Protein AF-A0A7S0E1P5-F1 (afdb_monomer_lite)

Structure (mmCIF, N/CA/C/O backbone):
data_AF-A0A7S0E1P5-F1
#
_entry.id   AF-A0A7S0E1P5-F1
#
loop_
_atom_site.group_PDB
_atom_site.id
_atom_site.type_symbol
_atom_site.label_atom_id
_atom_site.label_alt_id
_atom_site.label_comp_id
_atom_site.label_asym_id
_atom_site.label_entity_id
_atom_site.label_seq_id
_atom_site.pdbx_PDB_ins_code
_atom_site.Cartn_x
_atom_site.Cartn_y
_atom_site.Cartn_z
_atom_site.occupancy
_atom_site.B_iso_or_equiv
_atom_site.auth_seq_id
_atom_site.auth_comp_id
_atom_site.auth_asym_id
_atom_site.auth_atom_id
_atom_site.pdbx_PDB_model_num
ATOM 1 N N . MET A 1 1 ? 5.840 -16.623 -15.817 1.00 33.97 1 MET A N 1
ATOM 2 C CA . MET A 1 1 ? 6.964 -15.799 -15.327 1.00 33.97 1 MET A CA 1
ATOM 3 C C . MET A 1 1 ? 7.919 -15.618 -16.487 1.00 33.97 1 MET A C 1
ATOM 5 O O . MET A 1 1 ? 8.230 -16.636 -17.098 1.00 33.97 1 MET A O 1
ATOM 9 N N . PRO A 1 2 ? 8.331 -14.385 -16.824 1.00 37.88 2 PRO A N 1
ATOM 10 C CA . PRO A 1 2 ? 9.442 -14.196 -17.741 1.00 37.88 2 PRO A CA 1
ATOM 11 C C . PRO A 1 2 ? 10.682 -14.900 -17.168 1.00 37.88 2 PRO A C 1
ATOM 13 O O . PRO A 1 2 ? 10.834 -14.956 -15.938 1.00 37.88 2 PRO A O 1
ATOM 16 N N . PRO A 1 3 ? 11.523 -15.500 -18.019 1.00 49.44 3 PRO A N 1
ATOM 17 C CA . PRO A 1 3 ? 12.753 -16.149 -17.594 1.00 49.44 3 PRO A CA 1
ATOM 18 C C . PRO A 1 3 ? 13.630 -15.193 -16.765 1.00 49.44 3 PRO A C 1
ATOM 20 O O . PRO A 1 3 ? 13.663 -13.984 -17.010 1.00 49.44 3 PRO A O 1
ATOM 23 N N . LYS A 1 4 ? 14.319 -15.710 -15.736 1.00 41.25 4 LYS A N 1
ATOM 24 C CA . LYS A 1 4 ? 15.150 -14.893 -14.820 1.00 41.25 4 LYS A CA 1
ATOM 25 C C . LYS A 1 4 ? 16.198 -14.066 -15.572 1.00 41.25 4 LYS A C 1
ATOM 27 O O . LYS A 1 4 ? 16.516 -12.954 -15.163 1.00 41.25 4 LYS A O 1
ATOM 32 N N . ASP A 1 5 ? 16.703 -14.621 -16.660 1.00 44.75 5 ASP A N 1
ATOM 33 C CA . ASP A 1 5 ? 17.622 -14.036 -17.628 1.00 44.75 5 ASP A CA 1
ATOM 34 C C . ASP A 1 5 ? 17.011 -12.857 -18.395 1.00 44.75 5 ASP A C 1
ATOM 36 O O . ASP A 1 5 ? 17.703 -11.873 -18.621 1.00 44.75 5 ASP A O 1
ATOM 40 N N . GLU A 1 6 ? 15.718 -12.884 -18.716 1.00 46.38 6 GLU A N 1
ATOM 41 C CA . GLU A 1 6 ? 15.027 -11.784 -19.401 1.00 46.38 6 GLU A CA 1
ATOM 42 C C . GLU A 1 6 ? 14.803 -10.591 -18.458 1.00 46.38 6 GLU A C 1
ATOM 44 O O . GLU A 1 6 ? 15.036 -9.438 -18.825 1.00 46.38 6 GLU A O 1
ATOM 49 N N . VAL A 1 7 ? 14.455 -10.873 -17.196 1.00 42.09 7 VAL A N 1
ATOM 50 C CA . VAL A 1 7 ? 14.361 -9.860 -16.132 1.00 42.09 7 VAL A CA 1
ATOM 51 C C . VAL A 1 7 ? 15.738 -9.271 -15.827 1.00 42.09 7 VAL A C 1
ATOM 53 O O . VAL A 1 7 ? 15.874 -8.054 -15.732 1.00 42.09 7 VAL A O 1
ATOM 56 N N . GLN A 1 8 ? 16.779 -10.104 -15.724 1.00 42.25 8 GLN A N 1
ATOM 57 C CA . GLN A 1 8 ? 18.154 -9.636 -15.530 1.00 42.25 8 GLN A CA 1
ATOM 58 C C . GLN A 1 8 ? 18.671 -8.834 -16.721 1.00 42.25 8 GLN A C 1
ATOM 60 O O . GLN A 1 8 ? 19.360 -7.842 -16.507 1.00 42.25 8 GLN A O 1
ATOM 65 N N . LYS A 1 9 ? 18.335 -9.222 -17.954 1.00 45.28 9 LYS A N 1
ATOM 66 C CA . LYS A 1 9 ? 18.729 -8.513 -19.173 1.00 45.28 9 LYS A CA 1
ATOM 67 C C . LYS A 1 9 ? 18.060 -7.145 -19.260 1.00 45.28 9 LYS A C 1
ATOM 69 O O . LYS A 1 9 ? 18.761 -6.160 -19.453 1.00 45.28 9 LYS A O 1
ATOM 74 N N . PHE A 1 10 ? 16.757 -7.058 -18.989 1.00 42.09 10 PHE A N 1
ATOM 75 C CA . PHE A 1 10 ? 16.045 -5.782 -18.885 1.00 42.09 10 PHE A CA 1
ATOM 76 C C . PHE A 1 10 ? 16.660 -4.888 -17.797 1.00 42.09 10 PHE A C 1
ATOM 78 O O . PHE A 1 10 ? 17.002 -3.740 -18.059 1.00 42.09 10 PHE A O 1
ATOM 85 N N . VAL A 1 11 ? 16.912 -5.441 -16.604 1.00 43.22 11 VAL A N 1
ATOM 86 C CA . VAL A 1 11 ? 17.556 -4.725 -15.488 1.00 43.22 11 VAL A CA 1
ATOM 87 C C . VAL A 1 11 ? 19.002 -4.320 -15.812 1.00 43.22 11 VAL A C 1
ATOM 89 O O . VAL A 1 11 ? 19.431 -3.253 -15.386 1.00 43.22 11 VAL A O 1
ATOM 92 N N . GLN A 1 12 ? 19.763 -5.104 -16.580 1.00 42.28 12 GLN A N 1
ATOM 93 C CA . GLN A 1 12 ? 21.132 -4.772 -17.001 1.00 42.28 12 GLN A CA 1
ATOM 94 C C . GLN A 1 12 ? 21.182 -3.717 -18.109 1.00 42.28 12 GLN A C 1
ATOM 96 O O . GLN A 1 12 ? 22.067 -2.858 -18.067 1.00 42.28 12 GLN A O 1
ATOM 101 N N . GLU A 1 13 ? 20.248 -3.768 -19.061 1.00 41.50 13 GLU A N 1
ATOM 102 C CA . GLU A 1 13 ? 20.069 -2.780 -20.132 1.00 41.50 13 GLU A CA 1
ATOM 103 C C . GLU A 1 13 ? 19.616 -1.418 -19.573 1.00 41.50 13 GLU A C 1
ATOM 105 O O . GLU A 1 13 ? 19.874 -0.382 -20.188 1.00 41.50 13 GLU A O 1
ATOM 110 N N . THR A 1 14 ? 19.012 -1.398 -18.375 1.00 36.25 14 THR A N 1
ATOM 111 C CA . THR A 1 14 ? 18.501 -0.175 -17.731 1.00 36.25 14 THR A CA 1
ATOM 112 C C . THR A 1 14 ? 19.163 0.226 -16.399 1.00 36.25 14 THR A C 1
ATOM 114 O O . THR A 1 14 ? 18.872 1.312 -15.909 1.00 36.25 14 THR A O 1
ATOM 117 N N . GLY A 1 15 ? 20.009 -0.601 -15.772 1.00 30.78 15 GLY A N 1
ATOM 118 C CA . GLY A 1 15 ? 20.325 -0.503 -14.328 1.00 30.78 15 GLY A CA 1
ATOM 119 C C . GLY A 1 15 ? 21.669 -1.130 -13.912 1.00 30.78 15 GLY A C 1
ATOM 120 O O . GLY A 1 15 ? 22.434 -1.537 -14.779 1.00 30.78 15 GLY A O 1
ATOM 121 N N . GLY A 1 16 ? 21.984 -1.236 -12.601 1.00 37.88 16 GLY A N 1
ATOM 122 C CA . GLY A 1 16 ? 22.807 -0.313 -11.775 1.00 37.88 16 GLY A CA 1
ATOM 123 C C . GLY A 1 16 ? 23.642 -0.784 -10.611 1.0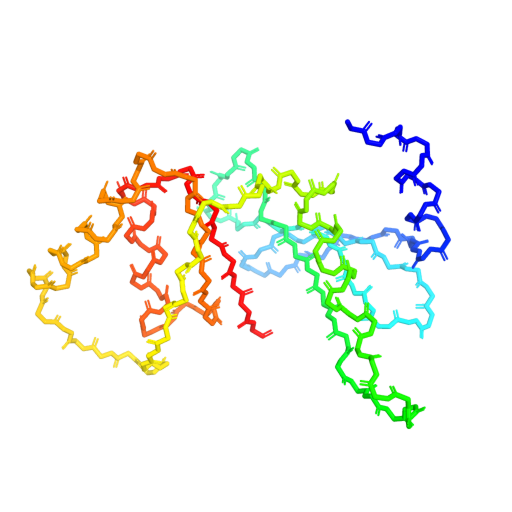0 37.88 16 GLY A C 1
ATOM 124 O O . GLY A 1 16 ? 23.093 -1.491 -9.806 1.00 37.88 16 GLY A O 1
ATOM 125 N N . LYS A 1 17 ? 24.911 -0.358 -10.431 1.00 34.62 17 LYS A N 1
ATOM 126 C CA . LYS A 1 17 ? 25.723 -0.761 -9.258 1.00 34.62 17 LYS A CA 1
ATOM 127 C C . LYS A 1 17 ? 25.033 -0.423 -7.913 1.00 34.62 17 LYS A C 1
ATOM 129 O O . LYS A 1 17 ? 24.451 0.638 -7.735 1.00 34.62 17 LYS A O 1
ATOM 134 N N . ALA A 1 18 ? 25.123 -1.348 -6.961 1.00 34.44 18 ALA A N 1
ATOM 135 C CA . ALA A 1 18 ? 24.378 -1.350 -5.699 1.00 34.44 18 ALA A CA 1
ATOM 136 C C . ALA A 1 18 ? 24.986 -0.479 -4.576 1.00 34.44 18 ALA A C 1
ATOM 138 O O . ALA A 1 18 ? 26.206 -0.317 -4.509 1.00 34.44 18 ALA A O 1
ATOM 139 N N . GLY A 1 19 ? 24.136 0.003 -3.655 1.00 35.88 19 GLY A N 1
ATOM 140 C CA . GLY A 1 19 ? 24.514 0.657 -2.395 1.00 35.88 19 GLY A CA 1
ATOM 141 C C . GLY A 1 19 ? 23.427 0.543 -1.309 1.00 35.88 19 GLY A C 1
ATOM 142 O O . GLY A 1 19 ? 22.234 0.477 -1.604 1.00 35.88 19 GLY A O 1
ATOM 143 N N . THR A 1 20 ? 23.832 0.513 -0.035 1.00 33.94 20 THR A N 1
ATOM 144 C CA . THR A 1 20 ? 22.926 0.452 1.129 1.00 33.94 20 THR A CA 1
ATOM 145 C C . THR A 1 20 ? 22.959 1.794 1.862 1.00 33.94 20 THR A C 1
ATOM 147 O O . THR A 1 20 ? 24.024 2.218 2.304 1.00 33.94 20 THR A O 1
ATOM 150 N N . TYR A 1 21 ? 21.813 2.461 2.017 1.00 32.97 21 TYR A N 1
ATOM 151 C CA . TYR A 1 21 ? 21.693 3.730 2.745 1.00 32.97 21 TYR A CA 1
ATOM 152 C C . TYR A 1 21 ? 20.971 3.506 4.078 1.00 32.97 21 TYR A C 1
ATOM 154 O O . TYR A 1 21 ? 19.853 2.992 4.117 1.00 32.97 21 TYR A O 1
ATOM 162 N N . LEU A 1 22 ? 21.601 3.907 5.183 1.00 32.75 22 LEU A N 1
ATOM 163 C CA . LEU A 1 22 ? 20.981 3.949 6.508 1.00 32.75 22 LEU A CA 1
ATOM 164 C C . LEU A 1 22 ? 20.519 5.383 6.785 1.00 32.75 22 LEU A C 1
ATOM 166 O O . LEU A 1 22 ? 21.336 6.298 6.808 1.00 32.75 22 LEU A O 1
ATOM 170 N N . LYS A 1 23 ? 19.217 5.576 7.002 1.00 40.50 23 LYS A N 1
ATOM 171 C CA . LYS A 1 23 ? 18.662 6.789 7.623 1.00 40.50 23 LYS A CA 1
ATOM 172 C C . LYS A 1 23 ? 18.044 6.358 8.953 1.00 40.50 23 LYS A C 1
ATOM 174 O O . LYS A 1 23 ? 17.555 5.235 9.034 1.00 40.50 23 LYS A O 1
ATOM 179 N N . ASP A 1 24 ? 18.021 7.211 9.977 1.00 38.81 24 ASP A N 1
ATOM 180 C CA . ASP A 1 24 ? 17.630 6.851 11.362 1.00 38.81 24 ASP A CA 1
ATOM 181 C C . ASP A 1 24 ? 16.274 6.116 11.499 1.00 38.81 24 ASP A C 1
ATOM 183 O O . ASP A 1 24 ? 15.978 5.480 12.511 1.00 38.81 24 ASP A O 1
ATOM 187 N N . THR A 1 25 ? 15.438 6.175 10.461 1.00 38.38 25 THR A N 1
ATOM 188 C CA . THR A 1 25 ? 14.102 5.577 10.390 1.00 38.38 25 THR A CA 1
ATOM 189 C C . THR A 1 25 ? 14.015 4.312 9.519 1.00 38.38 25 THR A C 1
ATOM 191 O O . THR A 1 25 ? 13.120 3.496 9.736 1.00 38.38 25 THR A O 1
ATOM 194 N N . PHE A 1 26 ? 14.912 4.108 8.549 1.00 42.59 26 PHE A N 1
ATOM 195 C CA . PHE A 1 26 ? 14.826 2.999 7.590 1.00 42.59 26 PHE A CA 1
ATOM 196 C C . PHE A 1 26 ? 16.193 2.532 7.071 1.00 42.59 26 PHE A C 1
ATOM 198 O O . PHE A 1 26 ? 17.134 3.309 6.906 1.00 42.59 26 PHE A O 1
ATOM 205 N N . ARG A 1 27 ? 16.279 1.238 6.752 1.00 48.88 27 ARG A N 1
ATOM 206 C CA . ARG A 1 27 ? 17.370 0.635 5.982 1.00 48.88 27 ARG A CA 1
ATOM 207 C C . ARG A 1 27 ? 16.944 0.583 4.523 1.00 48.88 27 ARG A C 1
ATOM 209 O O . ARG A 1 27 ? 15.948 -0.065 4.233 1.00 48.88 27 ARG A O 1
ATOM 216 N N . VAL A 1 28 ? 17.663 1.245 3.625 1.00 50.94 28 VAL A N 1
ATOM 217 C CA . VAL A 1 28 ? 17.426 1.199 2.174 1.00 50.94 28 VAL A CA 1
ATOM 218 C C . VAL A 1 28 ? 18.500 0.343 1.522 1.00 50.94 28 VAL A C 1
ATOM 220 O O . VAL A 1 28 ? 19.688 0.573 1.722 1.00 50.94 28 VAL A O 1
ATOM 223 N N . SER A 1 29 ? 18.077 -0.610 0.705 1.00 53.31 29 SER A N 1
ATOM 224 C CA . SER A 1 29 ? 18.902 -1.242 -0.322 1.00 53.31 29 SER A CA 1
ATOM 225 C C . SER A 1 29 ? 18.478 -0.658 -1.663 1.00 53.31 29 SER A C 1
ATOM 227 O O . SER A 1 29 ? 17.299 -0.711 -2.010 1.00 53.31 29 SER A O 1
ATOM 229 N N . SER A 1 30 ? 19.399 -0.045 -2.397 1.00 49.69 30 SER A N 1
ATOM 230 C CA . SER A 1 30 ? 19.124 0.494 -3.728 1.00 49.69 30 SER A CA 1
ATOM 231 C C . SER A 1 30 ? 20.153 0.008 -4.742 1.00 49.69 30 SER A C 1
ATOM 233 O O . SER A 1 30 ? 21.311 -0.261 -4.419 1.00 49.69 30 SER A O 1
ATOM 235 N N . GLU A 1 31 ? 19.722 -0.092 -5.995 1.00 45.41 31 GLU A N 1
ATOM 236 C CA . GLU A 1 31 ? 20.599 -0.271 -7.152 1.00 45.41 31 GLU A CA 1
ATOM 237 C C . GLU A 1 31 ? 20.632 1.045 -7.954 1.00 45.41 31 GLU A C 1
ATOM 239 O O . GLU A 1 31 ? 19.586 1.557 -8.352 1.00 45.41 31 GLU A O 1
ATOM 244 N N . GLN A 1 32 ? 21.821 1.625 -8.179 1.00 45.00 32 GLN A N 1
ATOM 245 C CA . GLN A 1 32 ? 22.055 2.833 -8.998 1.00 45.00 32 GLN A CA 1
ATOM 246 C C . GLN A 1 32 ? 23.054 2.559 -10.157 1.00 45.00 32 GLN A C 1
ATOM 248 O O . GLN A 1 32 ? 24.235 2.319 -9.922 1.00 45.00 32 GLN A O 1
ATOM 253 N N . LYS A 1 33 ? 22.650 2.627 -11.448 1.00 37.19 33 LYS A N 1
ATOM 254 C CA . LYS A 1 33 ? 23.584 2.656 -12.628 1.00 37.19 33 LYS A CA 1
ATOM 255 C C . LYS A 1 33 ? 23.445 4.038 -13.209 1.00 37.19 33 LYS A C 1
ATOM 257 O O . LYS A 1 33 ? 22.364 4.370 -13.686 1.00 37.19 33 LYS A O 1
ATOM 262 N N . GLY A 1 34 ? 24.578 4.714 -13.334 1.00 40.66 34 GLY A N 1
ATOM 263 C CA . GLY A 1 34 ? 24.786 5.764 -14.326 1.00 40.66 34 GLY A CA 1
ATOM 264 C C . GLY A 1 34 ? 23.924 7.018 -14.170 1.00 40.66 34 GLY A C 1
ATOM 265 O O . GLY A 1 34 ? 23.123 7.154 -13.251 1.00 40.66 34 GLY A O 1
ATOM 266 N N . ASP A 1 35 ? 24.111 7.936 -15.119 1.00 39.66 35 ASP A N 1
ATOM 267 C CA . ASP A 1 35 ? 23.591 9.313 -15.126 1.00 39.66 35 ASP A CA 1
ATOM 268 C C . ASP A 1 35 ? 22.072 9.441 -15.386 1.00 39.66 35 ASP A C 1
ATOM 270 O O . ASP A 1 35 ? 21.603 10.464 -15.888 1.00 39.66 35 ASP A O 1
ATOM 274 N N . ARG A 1 36 ? 21.261 8.417 -15.077 1.00 49.06 36 ARG A N 1
ATOM 275 C CA . ARG A 1 36 ? 19.793 8.482 -15.210 1.00 49.06 36 ARG A CA 1
ATOM 276 C C . ARG A 1 36 ? 19.113 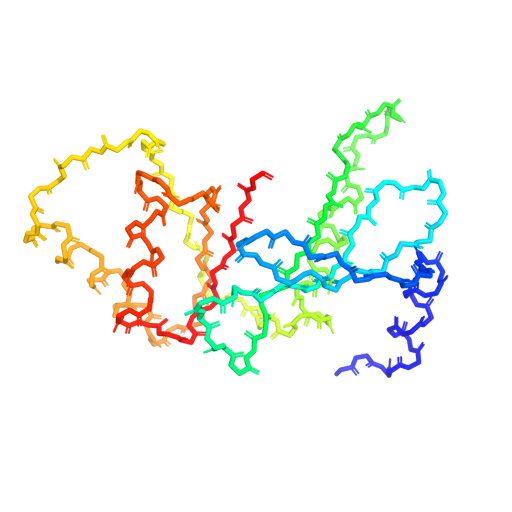8.331 -13.839 1.00 49.06 36 ARG A C 1
ATOM 278 O O . ARG A 1 36 ? 19.419 7.396 -13.111 1.00 49.06 36 ARG A O 1
ATOM 285 N N . PRO A 1 37 ? 18.158 9.208 -13.477 1.00 52.53 37 PRO A N 1
ATOM 286 C CA . PRO A 1 37 ? 17.761 9.450 -12.082 1.00 52.53 37 PRO A CA 1
ATOM 287 C C . PRO A 1 37 ? 16.785 8.428 -11.470 1.00 52.53 37 PRO A C 1
ATOM 289 O O . PRO A 1 37 ? 16.221 8.688 -10.408 1.00 52.53 37 PRO A O 1
ATOM 292 N N . SER A 1 38 ? 16.535 7.288 -12.115 1.00 60.34 38 SER A N 1
ATOM 293 C CA . SER A 1 38 ? 15.577 6.308 -11.597 1.00 60.34 38 SER A CA 1
ATOM 294 C C . SER A 1 38 ? 16.234 5.397 -10.564 1.00 60.34 38 SER A C 1
ATOM 296 O O . SER A 1 38 ? 17.003 4.507 -10.911 1.00 60.34 38 SER A O 1
ATOM 298 N N . ILE A 1 39 ? 15.929 5.628 -9.286 1.00 72.62 39 ILE A N 1
ATOM 299 C CA . ILE A 1 39 ? 16.418 4.817 -8.164 1.00 72.62 39 ILE A CA 1
ATOM 300 C C . ILE A 1 39 ? 15.381 3.742 -7.858 1.00 72.62 39 ILE A C 1
ATOM 302 O O . ILE A 1 39 ? 14.224 4.068 -7.608 1.00 72.62 39 ILE A O 1
ATOM 306 N N . ILE A 1 40 ? 15.785 2.475 -7.847 1.00 81.06 40 ILE A N 1
ATOM 307 C CA . ILE A 1 40 ? 14.912 1.342 -7.519 1.00 81.06 40 ILE A CA 1
ATOM 308 C C . ILE A 1 40 ? 15.537 0.580 -6.358 1.00 81.06 40 ILE A C 1
ATOM 310 O O . ILE A 1 40 ? 16.761 0.462 -6.267 1.00 81.06 40 ILE A O 1
ATOM 314 N N . GLY A 1 41 ? 14.707 0.075 -5.453 1.00 85.12 41 GLY A N 1
ATOM 315 C CA . GLY A 1 41 ? 15.219 -0.658 -4.312 1.00 85.12 41 GLY A CA 1
ATOM 316 C C . GLY A 1 41 ? 14.150 -1.203 -3.387 1.00 85.12 41 GLY A C 1
ATOM 317 O O . GLY A 1 41 ? 12.963 -1.272 -3.715 1.00 85.12 41 GLY A O 1
ATOM 318 N N . SER A 1 42 ? 14.592 -1.578 -2.195 1.00 85.88 42 SER A N 1
ATOM 319 C CA . SER A 1 42 ? 13.716 -1.924 -1.089 1.00 85.88 42 SER A CA 1
ATOM 320 C C . SER A 1 42 ? 14.148 -1.227 0.190 1.00 85.88 42 SER A C 1
ATOM 322 O O . SER A 1 42 ? 15.328 -0.924 0.373 1.00 85.88 42 SER A O 1
ATOM 324 N N . PHE A 1 43 ? 13.201 -0.952 1.075 1.00 82.56 43 PHE A N 1
ATOM 325 C CA . PHE A 1 43 ? 13.487 -0.418 2.389 1.00 82.56 43 PHE A CA 1
ATOM 326 C C . PHE A 1 43 ? 12.746 -1.178 3.483 1.00 82.56 43 PHE A C 1
ATOM 328 O O . PHE A 1 43 ? 11.653 -1.705 3.284 1.00 82.56 43 PHE A O 1
ATOM 335 N N . GLN A 1 44 ? 13.353 -1.207 4.661 1.00 79.94 44 GLN A N 1
ATOM 336 C CA . GLN A 1 44 ? 12.769 -1.775 5.864 1.00 79.94 44 GLN A CA 1
ATOM 337 C C . GLN A 1 44 ? 12.832 -0.746 6.987 1.00 79.94 44 GLN A C 1
ATOM 339 O O . GLN A 1 44 ? 13.861 -0.102 7.201 1.00 79.94 44 GLN A O 1
ATOM 344 N N . TRP A 1 45 ? 11.734 -0.590 7.718 1.00 77.88 45 TRP A N 1
ATOM 345 C CA . TRP A 1 45 ? 11.702 0.263 8.900 1.00 77.88 45 TRP A CA 1
ATOM 346 C C . TRP A 1 45 ? 12.573 -0.339 10.003 1.00 77.88 45 TRP A C 1
ATOM 348 O O . TRP A 1 45 ? 12.495 -1.528 10.288 1.00 77.88 45 TRP A O 1
ATOM 358 N N . THR A 1 46 ? 13.382 0.477 10.674 1.00 74.00 46 THR A N 1
ATOM 359 C CA . THR A 1 46 ? 14.308 -0.021 11.712 1.00 74.00 46 THR A CA 1
ATOM 360 C C . THR A 1 46 ? 13.595 -0.568 12.948 1.00 74.00 46 THR A C 1
ATOM 362 O O . THR A 1 46 ? 14.150 -1.402 13.657 1.00 74.00 46 THR A O 1
ATOM 365 N N . LYS A 1 47 ? 12.369 -0.100 13.205 1.00 70.88 47 LYS A N 1
ATOM 366 C CA . LYS A 1 47 ? 11.546 -0.467 14.368 1.00 70.88 47 LYS A CA 1
ATOM 367 C C . LYS A 1 47 ? 10.409 -1.440 14.045 1.00 70.88 47 LYS A C 1
ATOM 369 O O . LYS A 1 47 ? 9.644 -1.777 14.942 1.00 70.88 47 LYS A O 1
ATOM 374 N N . ILE A 1 48 ? 10.263 -1.850 12.785 1.00 67.81 48 ILE A N 1
ATOM 375 C CA . ILE A 1 48 ? 9.230 -2.800 12.361 1.00 67.81 48 ILE A CA 1
ATOM 376 C C . ILE A 1 48 ? 9.942 -3.901 11.593 1.00 67.81 48 ILE A C 1
ATOM 378 O O . ILE A 1 48 ? 10.386 -3.691 10.463 1.00 67.81 48 ILE A O 1
ATOM 382 N N . ASP A 1 49 ? 10.071 -5.066 12.221 1.00 64.44 49 ASP A N 1
ATOM 383 C CA . ASP A 1 49 ? 10.575 -6.232 11.515 1.00 64.44 49 ASP A CA 1
ATOM 384 C C . ASP A 1 49 ? 9.477 -6.749 10.580 1.00 64.44 49 ASP A C 1
ATOM 386 O O . ASP A 1 49 ? 8.406 -7.166 11.026 1.00 64.44 49 ASP A O 1
ATOM 390 N N . THR A 1 50 ? 9.707 -6.641 9.274 1.00 65.25 50 THR A N 1
ATOM 391 C CA . THR A 1 50 ? 8.812 -7.170 8.253 1.00 65.25 50 THR A CA 1
ATOM 392 C C . THR A 1 50 ? 9.579 -8.254 7.520 1.00 65.25 50 THR A C 1
ATOM 394 O O . THR A 1 50 ? 10.671 -8.017 7.009 1.00 65.25 50 THR A O 1
ATOM 397 N N . SER A 1 51 ? 9.001 -9.453 7.443 1.00 67.75 51 SER A N 1
ATOM 398 C CA . SER A 1 51 ? 9.584 -10.561 6.679 1.00 67.75 51 SER A CA 1
ATOM 399 C C . SER A 1 51 ? 9.682 -10.259 5.176 1.00 67.75 51 SER A C 1
ATOM 401 O O . SER A 1 51 ? 10.462 -10.896 4.474 1.00 67.75 51 SER A O 1
ATOM 403 N N . ASP A 1 52 ? 8.927 -9.265 4.693 1.00 75.88 52 ASP A N 1
ATOM 404 C CA . ASP A 1 52 ? 9.016 -8.709 3.345 1.00 75.88 52 ASP A CA 1
ATOM 405 C C . ASP A 1 52 ? 9.285 -7.190 3.407 1.00 75.88 52 ASP A C 1
ATOM 407 O O . ASP A 1 52 ? 8.434 -6.430 3.887 1.00 75.88 52 ASP A O 1
ATOM 411 N N . PRO A 1 53 ? 10.468 -6.716 2.977 1.00 83.06 53 PRO A N 1
ATOM 412 C CA . PRO A 1 53 ? 10.781 -5.290 2.896 1.00 83.06 53 PRO A CA 1
ATOM 413 C C . PRO A 1 53 ? 9.904 -4.555 1.874 1.00 83.06 53 PRO A C 1
ATOM 415 O O . PRO A 1 53 ? 9.613 -5.084 0.799 1.00 83.06 53 PRO A O 1
ATOM 418 N N . ALA A 1 54 ? 9.552 -3.297 2.135 1.00 87.62 54 ALA A N 1
ATOM 419 C CA . ALA A 1 54 ? 8.806 -2.482 1.178 1.00 87.62 54 ALA A CA 1
ATOM 420 C C . ALA A 1 54 ? 9.651 -2.208 -0.077 1.00 87.62 54 ALA A C 1
ATOM 422 O O . ALA A 1 54 ? 10.839 -1.918 0.025 1.00 87.62 54 ALA A O 1
ATOM 423 N N . LYS A 1 55 ? 9.060 -2.295 -1.272 1.00 90.88 55 LYS A N 1
ATOM 424 C CA . LYS A 1 55 ? 9.744 -2.006 -2.545 1.00 90.88 55 LYS A CA 1
ATOM 425 C C . LYS A 1 55 ? 9.458 -0.566 -2.977 1.00 90.88 55 LYS A C 1
ATOM 427 O O . LYS A 1 55 ? 8.363 -0.067 -2.732 1.00 90.88 55 LYS A O 1
ATOM 432 N N . PHE A 1 56 ? 10.423 0.102 -3.608 1.00 89.56 56 PHE A N 1
ATOM 433 C CA . PHE A 1 56 ? 10.252 1.475 -4.091 1.00 89.56 56 PHE A CA 1
ATOM 434 C C . PHE A 1 56 ? 10.925 1.710 -5.447 1.00 89.56 56 PHE A C 1
ATOM 436 O O . PHE A 1 56 ? 11.885 1.032 -5.817 1.00 89.56 56 PHE A O 1
ATOM 443 N N . MET A 1 57 ? 10.416 2.705 -6.174 1.00 86.69 57 MET A N 1
ATOM 444 C CA . MET A 1 57 ? 10.997 3.243 -7.402 1.00 86.69 57 MET A CA 1
ATOM 445 C C . MET A 1 57 ? 10.810 4.759 -7.416 1.00 86.69 57 MET A C 1
ATOM 447 O O . MET A 1 57 ? 9.710 5.250 -7.184 1.00 86.69 57 MET A O 1
ATOM 451 N N . VAL A 1 58 ? 11.870 5.488 -7.746 1.00 83.19 58 VAL A N 1
ATOM 452 C CA . VAL A 1 58 ? 11.840 6.918 -8.045 1.00 83.19 58 VAL A CA 1
ATOM 453 C C . VAL A 1 58 ? 11.753 7.077 -9.556 1.00 83.19 58 VAL A C 1
ATOM 455 O O . VAL A 1 58 ? 12.586 6.557 -10.301 1.00 83.19 58 VAL A O 1
ATOM 458 N N . VAL A 1 59 ? 10.734 7.793 -10.016 1.00 78.38 59 VAL A N 1
ATOM 459 C CA . VAL A 1 59 ? 10.487 8.025 -11.439 1.00 78.38 59 VAL A CA 1
ATOM 460 C C . VAL A 1 59 ? 10.648 9.509 -11.722 1.00 78.38 59 VAL A C 1
ATOM 462 O O . VAL A 1 59 ? 10.030 10.339 -11.064 1.00 78.38 59 VAL A O 1
ATOM 465 N N . ASN A 1 60 ? 11.469 9.853 -12.712 1.00 74.75 60 ASN A N 1
ATOM 466 C CA . ASN A 1 60 ? 11.545 11.225 -13.195 1.00 74.75 60 ASN A CA 1
ATOM 467 C C . ASN A 1 60 ? 10.395 11.479 -14.176 1.00 74.75 60 ASN A C 1
ATOM 469 O O . ASN A 1 60 ? 10.259 10.746 -15.150 1.00 74.75 60 ASN A O 1
ATOM 473 N N . ILE A 1 61 ? 9.585 12.501 -13.902 1.00 70.69 61 ILE A N 1
ATOM 474 C CA . ILE A 1 61 ? 8.392 12.860 -14.684 1.00 70.69 61 ILE A CA 1
ATOM 475 C C . ILE A 1 61 ? 8.695 14.010 -15.670 1.00 70.69 61 ILE A C 1
ATOM 477 O O . ILE A 1 61 ? 7.843 14.377 -16.477 1.00 70.69 61 ILE A O 1
ATOM 481 N N . ASN A 1 62 ? 9.912 14.573 -15.661 1.00 62.72 62 ASN A N 1
ATOM 482 C CA . ASN A 1 62 ? 10.293 15.671 -16.551 1.00 62.72 62 ASN A CA 1
ATOM 483 C C . ASN A 1 62 ? 10.307 15.208 -18.009 1.00 62.72 62 ASN A C 1
ATOM 485 O O . ASN A 1 62 ? 11.246 14.572 -18.487 1.00 62.72 62 ASN A O 1
ATOM 489 N N . ASN A 1 63 ? 9.246 15.570 -18.720 1.00 56.31 63 ASN A N 1
ATOM 490 C CA . ASN A 1 63 ? 8.982 15.158 -20.085 1.00 56.31 63 ASN A CA 1
ATOM 491 C C . ASN A 1 63 ? 9.318 16.310 -21.049 1.00 56.31 63 ASN A C 1
ATOM 493 O O . ASN A 1 63 ? 8.441 16.864 -21.703 1.00 56.31 63 ASN A O 1
ATOM 497 N N . ASN A 1 64 ? 10.595 16.695 -21.138 1.00 51.66 64 ASN A N 1
ATOM 498 C CA . ASN A 1 64 ? 11.044 17.756 -22.058 1.00 51.66 64 ASN A CA 1
ATOM 499 C C . ASN A 1 64 ? 11.205 17.285 -23.518 1.00 51.66 64 ASN A C 1
ATOM 501 O O . ASN A 1 64 ? 11.705 18.031 -24.354 1.00 51.66 64 ASN A O 1
ATOM 505 N N . ASN A 1 65 ? 10.774 16.066 -23.858 1.00 51.03 65 ASN A N 1
ATOM 506 C CA . ASN A 1 65 ? 11.115 15.447 -25.142 1.00 51.03 65 ASN A CA 1
ATOM 507 C C . ASN A 1 65 ? 10.045 15.605 -26.240 1.00 51.03 65 ASN A C 1
ATOM 509 O O . ASN A 1 65 ? 10.164 14.963 -27.276 1.00 51.03 65 ASN A O 1
ATOM 513 N N . GLY A 1 66 ? 8.995 16.417 -26.049 1.00 50.62 66 GLY A N 1
ATOM 514 C CA . GLY A 1 66 ? 8.036 16.798 -27.110 1.00 50.62 66 GLY A CA 1
ATOM 515 C C . GLY A 1 66 ? 7.174 15.673 -27.717 1.00 50.62 66 GLY A C 1
ATOM 516 O O . GLY A 1 66 ? 6.265 15.948 -28.494 1.00 50.62 66 GLY A O 1
ATOM 517 N N . ILE A 1 67 ? 7.409 14.410 -27.354 1.00 52.91 67 ILE A N 1
ATOM 518 C CA . ILE A 1 67 ? 6.672 13.238 -27.835 1.00 52.91 67 ILE A CA 1
ATOM 519 C C . ILE A 1 67 ? 5.728 12.805 -26.710 1.00 52.91 67 ILE A C 1
ATOM 521 O O . ILE A 1 67 ? 6.155 12.238 -25.709 1.00 52.91 67 ILE A O 1
ATOM 525 N N . GLY A 1 68 ? 4.436 13.107 -26.855 1.00 49.19 68 GLY A N 1
ATOM 526 C CA . GLY A 1 68 ? 3.389 13.003 -25.824 1.00 49.19 68 GLY A CA 1
ATOM 527 C C . GLY A 1 68 ? 3.025 11.602 -25.301 1.00 49.19 68 GLY A C 1
ATOM 528 O O . GLY A 1 68 ? 1.879 11.386 -24.917 1.00 49.19 68 GLY A O 1
ATOM 529 N N . ARG A 1 69 ? 3.952 10.633 -25.269 1.00 51.56 69 ARG A N 1
ATOM 530 C CA . ARG A 1 69 ? 3.759 9.325 -24.620 1.00 51.56 69 ARG A CA 1
ATOM 531 C C . ARG A 1 69 ? 4.734 9.169 -23.456 1.00 51.56 69 ARG A C 1
ATOM 533 O O . ARG A 1 69 ? 5.941 9.093 -23.646 1.00 51.56 69 ARG A O 1
ATOM 540 N N . SER A 1 70 ? 4.193 9.108 -22.241 1.00 57.41 70 SER A N 1
ATOM 541 C CA . SER A 1 70 ? 4.967 8.855 -21.024 1.00 57.41 70 SER A CA 1
ATOM 542 C C . SER A 1 70 ? 5.401 7.385 -20.986 1.00 57.41 70 SER A C 1
ATOM 544 O O . SER A 1 70 ? 4.603 6.507 -20.662 1.00 57.41 70 SER A O 1
ATOM 546 N N . TYR A 1 71 ? 6.666 7.103 -21.312 1.00 61.31 71 TYR A N 1
ATOM 547 C CA . TYR A 1 71 ? 7.270 5.760 -21.219 1.00 61.31 71 TYR A CA 1
ATOM 548 C C . TYR A 1 71 ? 7.239 5.179 -19.790 1.00 61.31 71 TYR A C 1
ATOM 550 O O . TYR A 1 71 ? 7.448 3.985 -19.580 1.00 61.31 71 TYR A O 1
ATOM 558 N N . HIS A 1 72 ? 6.936 6.017 -18.800 1.00 71.06 72 HIS A N 1
ATOM 559 C CA . HIS A 1 72 ? 6.956 5.676 -17.387 1.00 71.06 72 HIS A CA 1
ATOM 560 C C . HIS A 1 72 ? 5.803 4.761 -16.957 1.00 71.06 72 HIS A C 1
ATOM 562 O O . HIS A 1 72 ? 6.003 3.918 -16.090 1.00 71.06 72 HIS A O 1
ATOM 568 N N . THR A 1 73 ? 4.614 4.852 -17.560 1.00 77.12 73 THR A N 1
ATOM 569 C CA . THR A 1 73 ? 3.466 4.023 -17.134 1.00 77.12 73 THR A CA 1
ATOM 570 C C . THR A 1 73 ? 3.652 2.550 -17.493 1.00 77.12 73 THR A C 1
ATOM 572 O O . THR A 1 73 ? 3.366 1.676 -16.675 1.00 77.12 73 THR A O 1
ATOM 575 N N . GLY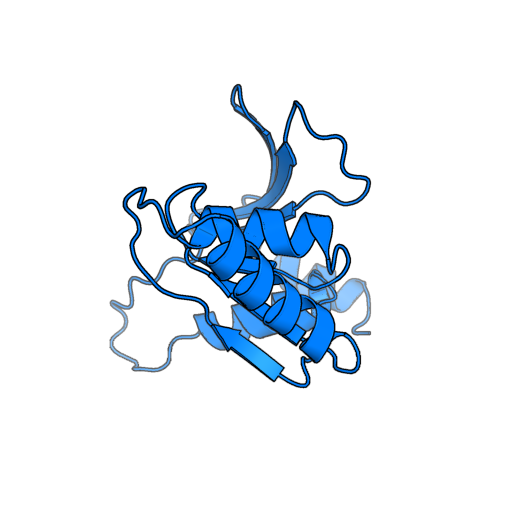 A 1 74 ? 4.189 2.269 -18.685 1.00 80.00 74 GLY A N 1
ATOM 576 C CA . GLY A 1 74 ? 4.544 0.914 -19.110 1.00 80.00 74 GLY A CA 1
ATOM 577 C C . GLY A 1 74 ? 5.627 0.301 -18.222 1.00 80.00 74 GLY A C 1
ATOM 578 O O . GLY A 1 74 ? 5.496 -0.848 -17.805 1.00 80.00 74 GLY A O 1
ATOM 579 N N . LEU A 1 75 ? 6.641 1.095 -17.863 1.00 80.50 75 LEU A N 1
ATOM 580 C CA . LEU A 1 75 ? 7.703 0.692 -16.942 1.00 80.50 75 LEU A CA 1
ATOM 581 C C . LEU A 1 75 ? 7.156 0.361 -15.547 1.00 80.50 75 LEU A C 1
ATOM 583 O O . LEU A 1 75 ? 7.421 -0.720 -15.028 1.00 80.50 75 LEU A O 1
ATOM 587 N N . ILE A 1 76 ? 6.357 1.256 -14.956 1.00 85.44 76 ILE A N 1
ATOM 588 C CA . ILE A 1 76 ? 5.766 1.050 -13.625 1.00 85.44 76 ILE A CA 1
ATOM 589 C C . ILE A 1 76 ? 4.904 -0.216 -13.624 1.00 85.44 76 ILE A C 1
ATOM 591 O O . ILE A 1 76 ? 5.066 -1.071 -12.755 1.00 85.44 76 ILE A O 1
ATOM 595 N N . ARG A 1 77 ? 4.042 -0.388 -14.636 1.00 86.75 77 ARG A N 1
ATOM 596 C CA . ARG A 1 77 ? 3.211 -1.590 -14.780 1.00 86.75 77 ARG A CA 1
ATOM 597 C C . ARG A 1 77 ? 4.060 -2.859 -14.886 1.00 86.75 77 ARG A C 1
ATOM 599 O O . ARG A 1 77 ? 3.747 -3.848 -14.229 1.00 86.75 77 ARG A O 1
ATOM 606 N N . PHE A 1 78 ? 5.126 -2.835 -15.689 1.00 86.00 78 PHE A N 1
ATOM 607 C CA . PHE A 1 78 ? 6.036 -3.971 -15.831 1.00 86.00 78 PHE A CA 1
ATOM 608 C C . PHE A 1 78 ? 6.661 -4.357 -14.488 1.00 86.00 78 PHE A C 1
ATOM 610 O O . PHE A 1 78 ? 6.611 -5.528 -14.116 1.00 86.00 78 PHE A O 1
ATOM 617 N N . PHE A 1 79 ? 7.176 -3.380 -13.737 1.00 87.94 79 PHE A N 1
ATOM 618 C CA . PHE A 1 79 ? 7.766 -3.620 -12.421 1.00 87.94 79 PHE A CA 1
ATOM 619 C C . PHE A 1 79 ? 6.760 -4.183 -11.426 1.00 87.94 79 PHE A C 1
ATOM 621 O O . PHE A 1 79 ? 7.056 -5.177 -10.766 1.00 87.94 79 PHE A O 1
ATOM 628 N N . MET A 1 80 ? 5.564 -3.599 -11.352 1.00 89.25 80 MET A N 1
ATOM 629 C CA . MET A 1 80 ? 4.511 -4.088 -10.465 1.00 89.25 80 MET A CA 1
ATOM 630 C C . MET A 1 80 ? 4.183 -5.558 -10.749 1.00 89.25 80 MET A C 1
ATOM 632 O O . MET A 1 80 ? 4.205 -6.367 -9.828 1.00 89.25 80 MET A O 1
ATOM 636 N N . GLU A 1 81 ? 3.943 -5.918 -12.011 1.00 89.75 81 GLU A N 1
ATOM 637 C CA . GLU A 1 81 ? 3.487 -7.264 -12.379 1.00 89.75 81 GLU A CA 1
ATOM 638 C C . GLU A 1 81 ? 4.604 -8.318 -12.363 1.00 89.75 81 GLU A C 1
ATOM 640 O O . GLU A 1 81 ? 4.383 -9.444 -11.919 1.00 89.75 81 GLU A O 1
ATOM 645 N N . HIS A 1 82 ? 5.801 -7.976 -12.849 1.00 86.81 82 HIS A N 1
ATOM 646 C CA . HIS A 1 82 ? 6.841 -8.963 -13.163 1.00 86.81 82 HIS A CA 1
ATOM 647 C C . HIS A 1 82 ? 8.022 -8.949 -12.192 1.00 86.81 82 HIS A C 1
ATOM 649 O O . HIS A 1 82 ? 8.698 -9.967 -12.063 1.00 86.81 82 HIS A O 1
ATOM 655 N N . VAL A 1 83 ? 8.270 -7.829 -11.505 1.00 87.31 83 VAL A N 1
ATOM 656 C CA . VAL A 1 83 ? 9.418 -7.677 -10.594 1.00 87.31 83 VAL A CA 1
ATOM 657 C C . VAL A 1 83 ? 8.972 -7.734 -9.136 1.00 87.31 83 VAL A C 1
ATOM 659 O O . VAL A 1 83 ? 9.562 -8.453 -8.336 1.00 87.31 83 VAL A O 1
ATOM 662 N N . TRP A 1 84 ? 7.910 -7.009 -8.782 1.00 89.69 84 TRP A N 1
ATOM 663 C CA . TRP A 1 84 ? 7.366 -6.971 -7.421 1.00 89.69 84 TRP A CA 1
ATOM 664 C C . TRP A 1 84 ? 6.273 -8.012 -7.174 1.00 89.69 84 TRP A C 1
ATOM 666 O O . TRP A 1 84 ? 5.819 -8.155 -6.043 1.00 89.69 84 TRP A O 1
ATOM 676 N N . GLY A 1 85 ? 5.854 -8.746 -8.209 1.00 90.44 85 GLY A N 1
ATOM 677 C CA . GLY A 1 85 ? 4.884 -9.834 -8.082 1.00 90.44 85 GLY A CA 1
ATOM 678 C C . GLY A 1 85 ? 3.485 -9.378 -7.661 1.00 90.44 85 GLY A C 1
ATOM 679 O O . GLY A 1 85 ? 2.714 -10.174 -7.126 1.00 90.44 85 GLY A O 1
ATOM 680 N N . ILE A 1 86 ? 3.135 -8.109 -7.893 1.00 90.75 86 ILE A N 1
ATOM 681 C CA . ILE A 1 86 ? 1.787 -7.598 -7.655 1.00 90.75 86 ILE A CA 1
ATOM 682 C C . ILE A 1 86 ? 0.874 -8.213 -8.712 1.00 90.75 86 ILE A C 1
ATOM 684 O O . ILE A 1 86 ? 0.939 -7.877 -9.897 1.00 90.75 86 ILE A O 1
ATOM 688 N N . ARG A 1 87 ? 0.009 -9.134 -8.276 1.00 90.94 87 ARG A N 1
ATOM 689 C CA . ARG A 1 87 ? -1.017 -9.731 -9.132 1.00 90.94 87 ARG A CA 1
ATOM 690 C C . ARG A 1 87 ? -1.886 -8.626 -9.732 1.00 90.94 87 ARG A C 1
ATOM 692 O O . ARG A 1 87 ? -2.231 -7.665 -9.046 1.00 90.94 87 ARG A O 1
ATOM 699 N N . ARG A 1 88 ? -2.286 -8.799 -10.995 1.00 92.62 88 ARG A N 1
ATOM 700 C CA . ARG A 1 88 ? -3.266 -7.922 -11.644 1.00 92.62 88 ARG A CA 1
ATOM 701 C C . ARG A 1 88 ? -4.514 -7.800 -10.751 1.00 92.62 88 ARG A C 1
ATOM 703 O O . ARG A 1 88 ? -5.131 -8.832 -10.481 1.00 92.62 88 ARG A O 1
ATOM 710 N N . PRO A 1 89 ? -4.861 -6.589 -10.286 1.00 94.62 89 PRO A N 1
ATOM 711 C CA . PRO A 1 89 ? -5.964 -6.416 -9.356 1.00 94.62 89 PRO A CA 1
ATOM 712 C C . PRO A 1 89 ? -7.316 -6.541 -10.063 1.00 94.62 89 PRO A C 1
ATOM 714 O O . PRO A 1 89 ? -7.456 -6.123 -11.215 1.00 94.62 89 PRO A O 1
ATOM 717 N N . ASP A 1 90 ? -8.314 -7.063 -9.349 1.00 96.06 90 ASP A N 1
ATOM 718 C CA . ASP A 1 90 ? -9.720 -7.043 -9.782 1.00 96.06 90 ASP A CA 1
ATOM 719 C C . ASP A 1 90 ? -10.329 -5.650 -9.575 1.00 96.06 90 ASP A C 1
ATOM 721 O O . ASP A 1 90 ? -11.234 -5.235 -10.296 1.00 96.06 90 ASP A O 1
ATOM 725 N N . VAL A 1 91 ? -9.809 -4.915 -8.585 1.00 96.50 91 VAL A N 1
ATOM 726 C CA . VAL A 1 91 ? -10.234 -3.559 -8.246 1.00 96.50 91 VAL A CA 1
ATOM 727 C C . VAL A 1 91 ? -9.041 -2.711 -7.812 1.00 96.50 91 VAL A C 1
ATOM 729 O O . VAL A 1 91 ? -8.197 -3.146 -7.027 1.00 96.50 91 VAL A O 1
ATOM 732 N N . VAL A 1 92 ? -8.981 -1.478 -8.311 1.00 96.12 92 VAL A N 1
ATOM 733 C CA . VAL A 1 92 ? -8.026 -0.461 -7.857 1.00 96.12 92 VAL A CA 1
ATOM 734 C C . VAL A 1 92 ? -8.790 0.577 -7.050 1.00 96.12 92 VAL A C 1
ATOM 736 O O . VAL A 1 92 ? -9.733 1.182 -7.553 1.00 96.12 92 VAL A O 1
ATOM 739 N N . ILE A 1 93 ? -8.382 0.785 -5.801 1.00 96.31 93 ILE A N 1
ATOM 740 C CA . ILE A 1 93 ? -9.026 1.716 -4.876 1.00 96.31 93 ILE A CA 1
ATOM 741 C C . ILE A 1 93 ? -8.039 2.840 -4.587 1.00 96.31 93 ILE A C 1
ATOM 743 O O . ILE A 1 93 ? -7.069 2.655 -3.851 1.00 96.31 93 ILE A O 1
ATOM 747 N N . SER A 1 94 ? -8.279 4.006 -5.186 1.00 95.50 94 SER A N 1
ATOM 748 C CA . SER A 1 94 ? -7.506 5.212 -4.900 1.00 95.50 94 SER A CA 1
ATOM 749 C C . SER A 1 94 ? -8.125 5.940 -3.714 1.00 95.50 94 SER A C 1
ATOM 751 O O . SER A 1 94 ? -9.270 6.383 -3.782 1.00 95.50 94 SER A O 1
ATOM 753 N N . VAL A 1 95 ? -7.375 6.041 -2.619 1.00 92.38 95 VAL A N 1
ATOM 754 C CA . VAL A 1 95 ? -7.786 6.782 -1.430 1.00 92.38 95 VAL A CA 1
ATOM 755 C C . VAL A 1 95 ? -6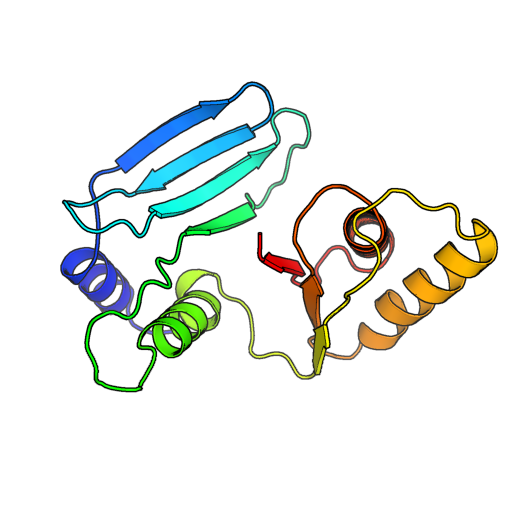.995 8.079 -1.363 1.00 92.38 95 VAL A C 1
ATOM 757 O O . VAL A 1 95 ? -5.788 8.096 -1.107 1.00 92.38 95 VAL A O 1
ATOM 760 N N . THR A 1 96 ? -7.708 9.175 -1.580 1.00 87.94 96 THR A N 1
ATOM 761 C CA . THR A 1 96 ? -7.195 10.544 -1.525 1.00 87.94 96 THR A CA 1
ATOM 762 C C . THR A 1 96 ? -7.933 11.331 -0.449 1.00 87.94 96 THR A C 1
ATOM 764 O O . THR A 1 96 ? -9.065 11.004 -0.102 1.00 87.94 96 THR A O 1
ATOM 767 N N . GLY A 1 97 ? -7.325 12.391 0.074 1.00 83.44 97 GLY A N 1
ATOM 768 C CA . GLY A 1 97 ? -7.963 13.231 1.084 1.00 83.44 97 GLY A CA 1
ATOM 769 C C . GLY A 1 97 ? -6.978 14.187 1.737 1.00 83.44 97 GLY A C 1
ATOM 770 O O . GLY A 1 97 ? -5.875 14.391 1.231 1.00 83.44 97 GLY A O 1
ATOM 771 N N . GLY A 1 98 ? -7.383 14.764 2.868 1.00 80.19 98 GLY A N 1
ATOM 772 C CA . GLY A 1 98 ? -6.561 15.713 3.613 1.00 80.19 98 GLY A CA 1
ATOM 773 C C . GLY A 1 98 ? -5.197 15.128 3.983 1.00 80.19 98 GLY A C 1
ATOM 774 O O . GLY A 1 98 ? -5.116 14.058 4.590 1.00 80.19 98 GLY A O 1
ATOM 775 N N . ALA A 1 99 ? -4.135 15.844 3.605 1.00 70.00 99 ALA A N 1
ATOM 776 C CA . ALA A 1 99 ? -2.758 15.543 4.001 1.00 70.00 99 ALA A CA 1
ATOM 777 C C . ALA A 1 99 ? -2.442 16.039 5.422 1.00 70.00 99 ALA A C 1
ATOM 779 O O . ALA A 1 99 ? -1.562 15.501 6.091 1.00 70.00 99 ALA A O 1
ATOM 780 N N . MET A 1 100 ? -3.183 17.047 5.894 1.00 74.62 100 MET A N 1
ATOM 781 C CA . MET A 1 100 ? -3.140 17.488 7.286 1.00 74.62 100 MET A CA 1
ATOM 782 C C . MET A 1 100 ? -3.779 16.441 8.194 1.00 74.62 100 MET A C 1
ATOM 784 O O . MET A 1 100 ? -4.650 15.683 7.775 1.00 74.62 100 MET A O 1
ATOM 788 N N . GLN A 1 101 ? -3.352 16.407 9.450 1.00 67.94 101 GLN A N 1
ATOM 789 C CA . GLN A 1 101 ? -3.986 15.568 10.454 1.00 67.94 101 GLN A CA 1
ATOM 790 C C . GLN A 1 101 ? -5.360 16.149 10.805 1.00 67.94 101 GLN A C 1
ATOM 792 O O . GLN A 1 101 ? -5.470 17.335 11.103 1.00 67.94 101 GLN A O 1
ATOM 797 N N . PHE A 1 102 ? -6.400 15.323 10.732 1.00 70.69 102 PHE A N 1
ATOM 798 C CA . PHE A 1 102 ? -7.769 15.709 11.055 1.00 70.69 102 PHE A CA 1
ATOM 799 C C . PHE A 1 102 ? -8.422 14.595 11.865 1.00 70.69 102 PHE A C 1
ATOM 801 O O . PHE A 1 102 ? -8.237 13.421 11.545 1.00 70.69 102 PHE A O 1
ATOM 808 N N . ASP A 1 103 ? -9.179 14.956 12.897 1.00 67.50 103 ASP A N 1
ATOM 809 C CA . ASP A 1 103 ? -9.933 13.989 13.690 1.00 67.50 103 ASP A CA 1
ATOM 810 C C . ASP A 1 103 ? -11.289 13.728 13.033 1.00 67.50 103 ASP A C 1
ATOM 812 O O . ASP A 1 103 ? -12.198 14.555 13.055 1.00 67.50 103 ASP A O 1
ATOM 816 N N . LEU A 1 104 ? -11.418 12.548 12.433 1.00 68.19 104 LEU A N 1
ATOM 817 C CA . LEU A 1 104 ? -12.714 11.892 12.275 1.00 68.19 104 LEU A CA 1
ATOM 818 C C . LEU A 1 104 ? -13.064 11.225 13.604 1.00 68.19 104 LEU A C 1
ATOM 820 O O . LEU A 1 104 ? -12.162 10.725 14.282 1.00 68.19 104 LEU A O 1
ATOM 824 N N . SER A 1 105 ? -14.354 11.147 13.950 1.00 78.31 105 SER A N 1
ATOM 825 C CA . SER A 1 105 ? -14.766 10.345 15.104 1.00 78.31 105 SER A CA 1
ATOM 826 C C . SER A 1 105 ? -14.192 8.925 14.959 1.00 78.31 105 SER A C 1
ATOM 828 O O . SER A 1 105 ? -14.209 8.332 13.872 1.00 78.31 105 SER A O 1
ATOM 830 N N . THR A 1 106 ? -13.598 8.399 16.032 1.00 72.69 106 THR A N 1
ATOM 831 C CA . THR A 1 106 ? -12.841 7.138 15.982 1.00 72.69 106 THR A CA 1
ATOM 832 C C . THR A 1 106 ? -13.697 5.973 15.499 1.00 72.69 106 THR A C 1
ATOM 834 O O . THR A 1 106 ? -13.210 5.120 14.757 1.00 72.69 106 THR A O 1
ATOM 837 N N . ASP A 1 107 ? -14.980 5.978 15.857 1.00 81.88 107 ASP A N 1
ATOM 838 C CA . ASP A 1 107 ? -15.926 4.911 15.545 1.00 81.88 107 ASP A CA 1
ATOM 839 C C . ASP A 1 107 ? -16.365 4.930 14.079 1.00 81.88 107 ASP A C 1
ATOM 841 O O . ASP A 1 107 ? -16.439 3.878 13.443 1.00 81.88 107 ASP A O 1
ATOM 845 N N . GLU A 1 108 ? -16.643 6.104 13.508 1.00 83.06 108 GLU A N 1
ATOM 846 C CA . GLU A 1 108 ? -17.011 6.216 12.090 1.00 83.06 108 GLU A CA 1
ATOM 847 C C . GLU A 1 108 ? -15.805 5.937 11.199 1.00 83.06 108 GLU A C 1
ATOM 849 O O . GLU A 1 108 ? -15.919 5.191 10.223 1.00 83.06 108 GLU A O 1
ATOM 854 N N . LYS A 1 109 ? -14.629 6.452 11.581 1.00 86.88 109 LYS A N 1
ATOM 855 C CA . LYS A 1 109 ? -13.359 6.145 10.917 1.00 86.88 109 LYS A CA 1
ATOM 856 C C . LYS A 1 109 ? -13.130 4.636 10.866 1.00 86.88 109 LYS A C 1
ATOM 858 O O . LYS A 1 109 ? -12.870 4.104 9.787 1.00 86.88 109 LYS A O 1
ATOM 863 N N . ASP A 1 110 ? -13.206 3.948 12.005 1.00 88.94 110 ASP A N 1
ATOM 864 C CA . ASP A 1 110 ? -12.933 2.511 12.067 1.00 88.94 110 ASP A CA 1
ATOM 865 C C . ASP A 1 110 ? -13.967 1.710 11.268 1.00 88.94 110 ASP A C 1
ATOM 867 O O . ASP A 1 110 ? -13.576 0.833 10.503 1.00 88.94 110 ASP A O 1
ATOM 871 N N . LYS A 1 111 ? -15.259 2.066 11.331 1.00 92.75 111 LYS A N 1
ATOM 872 C CA . LYS A 1 111 ? -16.315 1.421 10.528 1.00 92.75 111 LYS A CA 1
ATOM 873 C C . LYS A 1 111 ? -16.087 1.574 9.026 1.00 92.75 111 LYS A C 1
ATOM 875 O O . LYS A 1 111 ? -16.160 0.578 8.308 1.00 92.75 111 LYS A O 1
ATOM 880 N N . ILE A 1 112 ? -15.793 2.786 8.549 1.00 91.50 112 ILE A N 1
ATOM 881 C CA . ILE A 1 112 ? -15.536 3.054 7.123 1.00 91.50 112 ILE A CA 1
ATOM 882 C C . ILE A 1 112 ? -14.306 2.272 6.660 1.00 91.50 112 ILE A C 1
ATOM 884 O O . ILE A 1 112 ? -14.353 1.548 5.664 1.00 91.50 112 ILE A O 1
ATOM 888 N N . MET A 1 113 ? -13.211 2.380 7.410 1.00 93.75 113 MET A N 1
ATOM 889 C CA . MET A 1 113 ? -11.951 1.728 7.074 1.00 93.75 113 MET A CA 1
ATOM 890 C C . MET A 1 113 ? -12.069 0.205 7.101 1.00 93.75 113 MET A C 1
ATOM 892 O O . MET A 1 113 ? -11.613 -0.468 6.178 1.00 93.75 113 MET A O 1
ATOM 896 N N . ARG A 1 114 ? -12.725 -0.348 8.123 1.00 95.56 114 ARG A N 1
ATOM 897 C CA . ARG A 1 114 ? -13.008 -1.778 8.228 1.00 95.56 114 ARG A CA 1
ATOM 898 C C . ARG A 1 114 ? -13.887 -2.250 7.079 1.00 95.56 114 ARG A C 1
ATOM 900 O O . ARG A 1 114 ? -13.535 -3.229 6.433 1.00 95.56 114 ARG A O 1
ATOM 907 N N . GLY A 1 115 ? -14.984 -1.549 6.791 1.00 95.50 115 GLY A N 1
ATOM 908 C CA . GLY A 1 115 ? -15.894 -1.894 5.699 1.00 95.50 115 GLY A CA 1
ATOM 909 C C . GLY A 1 115 ? -15.179 -1.950 4.349 1.00 95.50 115 GLY A C 1
ATOM 910 O O . GLY A 1 115 ? -15.331 -2.922 3.614 1.00 95.50 115 GLY A O 1
ATOM 911 N N . MET A 1 116 ? -14.319 -0.968 4.065 1.00 95.50 116 MET A N 1
ATOM 912 C CA . MET A 1 116 ? -13.489 -0.956 2.859 1.00 95.50 116 MET A CA 1
ATOM 913 C C . MET A 1 116 ? -12.496 -2.129 2.821 1.00 95.50 116 MET A C 1
ATOM 915 O O . MET A 1 116 ? -12.387 -2.818 1.806 1.00 95.50 116 MET A O 1
ATOM 919 N N . MET A 1 117 ? -11.768 -2.375 3.914 1.00 96.62 117 MET A N 1
ATOM 920 C CA . MET A 1 117 ? -10.728 -3.409 3.959 1.00 96.62 117 MET A CA 1
ATOM 921 C C . MET A 1 117 ? -11.298 -4.827 3.941 1.00 96.62 117 MET A C 1
ATOM 923 O O . MET A 1 117 ? -10.741 -5.696 3.276 1.00 96.62 117 MET A O 1
ATOM 927 N N . GLU A 1 118 ? -12.382 -5.076 4.676 1.00 96.25 118 GLU A N 1
ATOM 928 C CA . GLU A 1 118 ? -13.028 -6.387 4.759 1.00 96.25 118 GLU A CA 1
ATOM 929 C C . GLU A 1 118 ? -13.910 -6.670 3.547 1.00 96.25 118 GLU A C 1
ATOM 931 O O . GLU A 1 118 ? -13.849 -7.772 3.005 1.00 96.25 118 GLU A O 1
ATOM 936 N N . GLY A 1 119 ? -14.664 -5.675 3.069 1.00 96.19 119 GLY A N 1
ATOM 937 C CA . GLY A 1 119 ? -15.557 -5.819 1.917 1.00 96.19 119 GLY A CA 1
ATOM 938 C C . GLY A 1 119 ? -14.834 -6.116 0.603 1.00 96.19 119 GLY A C 1
ATOM 939 O O . GLY A 1 119 ? -15.451 -6.580 -0.349 1.00 96.19 119 GLY A O 1
ATOM 940 N N . THR A 1 120 ? -13.520 -5.895 0.554 1.00 96.50 120 THR A N 1
ATOM 941 C CA . THR A 1 120 ? -12.684 -6.143 -0.627 1.00 96.50 120 THR A CA 1
ATOM 942 C C . THR A 1 120 ? -11.822 -7.402 -0.508 1.00 96.50 120 THR A C 1
ATOM 944 O O . THR A 1 120 ? -11.116 -7.732 -1.456 1.00 96.50 120 THR A O 1
ATOM 947 N N . LYS A 1 121 ? -11.890 -8.149 0.609 1.00 94.44 121 LYS A N 1
ATOM 948 C CA . LYS A 1 121 ? -11.082 -9.370 0.838 1.00 94.44 121 LYS A CA 1
ATOM 949 C C . LYS A 1 121 ? -11.352 -10.496 -0.156 1.00 94.44 121 LYS A C 1
ATOM 951 O O . LYS A 1 121 ? -10.463 -11.301 -0.402 1.00 94.44 121 LYS A O 1
ATOM 956 N N . SER A 1 122 ? -12.578 -10.589 -0.669 1.00 94.62 122 SER A N 1
ATOM 957 C CA . SER A 1 122 ? -12.962 -11.599 -1.664 1.00 94.62 122 SER A CA 1
ATOM 958 C C . SER A 1 122 ? -12.441 -11.285 -3.069 1.00 94.62 122 SER A C 1
ATOM 960 O O . SER A 1 122 ? -12.524 -12.136 -3.951 1.00 94.62 122 SER A O 1
ATOM 962 N N . LEU A 1 123 ? -11.911 -10.078 -3.278 1.00 95.12 123 LEU A N 1
ATOM 963 C CA . LEU A 1 123 ? -11.300 -9.622 -4.521 1.00 95.12 123 LEU A CA 1
ATOM 964 C C . LEU A 1 123 ? -9.769 -9.690 -4.409 1.00 95.12 123 LEU A C 1
ATOM 966 O O . LEU A 1 123 ? -9.214 -9.925 -3.336 1.00 95.12 123 LEU A O 1
ATOM 970 N N . ASN A 1 124 ? -9.070 -9.403 -5.507 1.00 94.31 124 ASN A N 1
ATOM 971 C CA . ASN A 1 124 ? -7.660 -9.015 -5.502 1.00 94.31 124 ASN A CA 1
ATOM 972 C C . ASN A 1 124 ? -7.554 -7.473 -5.527 1.00 94.31 124 ASN A C 1
ATOM 974 O O . ASN A 1 124 ? -7.401 -6.904 -6.613 1.00 94.31 124 ASN A O 1
ATOM 978 N N . PRO A 1 125 ? -7.683 -6.758 -4.389 1.00 96.69 125 PRO A N 1
ATOM 979 C CA . PRO A 1 125 ? -7.620 -5.301 -4.381 1.00 96.69 125 PRO A CA 1
ATOM 980 C C . PRO A 1 125 ? -6.182 -4.788 -4.499 1.00 96.69 125 PRO A C 1
ATOM 982 O O . PRO A 1 125 ? -5.250 -5.364 -3.940 1.00 96.69 125 PRO A O 1
ATOM 985 N N . LEU A 1 126 ? -6.023 -3.638 -5.152 1.00 96.50 126 LEU A N 1
ATOM 986 C CA . LEU A 1 126 ? -4.848 -2.778 -5.027 1.00 96.50 126 LEU A CA 1
ATOM 987 C C . LEU A 1 126 ? -5.274 -1.442 -4.418 1.00 96.50 126 LEU A C 1
ATOM 989 O O . LEU A 1 126 ? -6.037 -0.694 -5.032 1.00 96.50 126 LEU A O 1
ATOM 993 N N . PHE A 1 127 ? -4.752 -1.122 -3.237 1.00 97.06 127 PHE A N 1
ATOM 994 C CA . PHE A 1 127 ? -4.954 0.185 -2.618 1.00 97.06 127 PHE A CA 1
ATOM 995 C C . PHE A 1 127 ? -3.869 1.159 -3.075 1.00 97.06 127 PHE A C 1
ATOM 997 O O . PHE A 1 127 ? -2.689 0.815 -3.070 1.00 97.06 127 PHE A O 1
ATOM 1004 N N . VAL A 1 128 ? -4.254 2.381 -3.441 1.00 96.19 128 VAL A N 1
ATOM 1005 C CA . VAL A 1 128 ? -3.335 3.449 -3.864 1.00 96.19 128 VAL A CA 1
ATOM 1006 C C . VAL A 1 128 ? -3.579 4.691 -3.013 1.00 96.19 128 VAL A C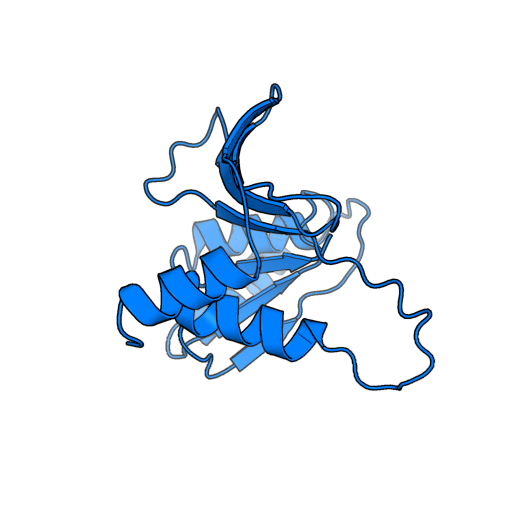 1
ATOM 1008 O O . VAL A 1 128 ? -4.719 5.124 -2.871 1.00 96.19 128 VAL A O 1
ATOM 1011 N N . THR A 1 129 ? -2.522 5.271 -2.447 1.00 94.81 129 THR A N 1
ATOM 1012 C CA . THR A 1 129 ? -2.582 6.456 -1.572 1.00 94.81 129 THR A CA 1
ATOM 1013 C C . THR A 1 129 ? -1.426 7.413 -1.869 1.00 94.81 129 THR A C 1
ATOM 1015 O O . THR A 1 129 ? -0.499 7.059 -2.594 1.00 94.81 129 THR A O 1
ATOM 1018 N N . GLY A 1 130 ? -1.424 8.599 -1.255 1.00 89.31 130 GLY A N 1
ATOM 1019 C CA . GLY A 1 130 ? -0.290 9.533 -1.325 1.00 89.31 130 GLY A CA 1
ATOM 1020 C C . GLY A 1 130 ? 0.956 9.123 -0.514 1.00 89.31 130 GLY A C 1
ATOM 1021 O O . GLY A 1 130 ? 1.905 9.886 -0.425 1.00 89.31 130 GLY A O 1
ATOM 1022 N N . GLY A 1 131 ? 0.971 7.953 0.141 1.00 87.69 131 GLY A N 1
ATOM 1023 C CA . GLY A 1 131 ? 2.192 7.351 0.704 1.00 87.69 131 GLY A CA 1
ATOM 1024 C C . GLY A 1 131 ? 2.827 8.025 1.931 1.00 87.69 131 GLY A C 1
ATOM 1025 O O . GLY A 1 131 ? 3.810 7.504 2.454 1.00 87.69 131 GLY A O 1
ATOM 1026 N N . THR A 1 132 ? 2.287 9.141 2.426 1.00 87.44 132 THR A N 1
ATOM 1027 C CA . THR A 1 132 ? 2.810 9.819 3.627 1.00 87.44 132 THR A CA 1
ATOM 1028 C C . THR A 1 132 ? 2.218 9.256 4.925 1.00 87.44 132 THR A C 1
ATOM 1030 O O . THR A 1 132 ? 1.121 8.701 4.945 1.00 87.44 132 THR A O 1
ATOM 1033 N N . ASN A 1 133 ? 2.921 9.433 6.049 1.00 87.12 133 ASN A N 1
ATOM 1034 C CA . ASN A 1 133 ? 2.438 9.033 7.378 1.00 87.12 133 ASN A CA 1
ATOM 1035 C C . ASN A 1 133 ? 1.622 10.147 8.066 1.00 87.12 133 ASN A C 1
ATOM 1037 O O . ASN A 1 133 ? 1.852 10.477 9.230 1.00 87.12 133 ASN A O 1
ATOM 1041 N N . ALA A 1 134 ? 0.696 10.765 7.333 1.00 84.00 134 ALA A N 1
ATOM 1042 C CA . ALA A 1 134 ? -0.165 11.832 7.834 1.00 84.00 134 ALA A CA 1
ATOM 1043 C C . ALA A 1 134 ? -1.568 11.762 7.215 1.00 84.00 134 ALA A C 1
ATOM 1045 O O . ALA A 1 134 ? -1.780 11.110 6.188 1.00 84.00 134 ALA A O 1
ATOM 1046 N N . GLY A 1 135 ? -2.531 12.417 7.869 1.00 86.81 135 GLY A N 1
ATOM 1047 C CA . GLY A 1 135 ? -3.910 12.526 7.392 1.00 86.81 135 GLY A CA 1
ATOM 1048 C C . GLY A 1 135 ? -4.537 11.179 7.022 1.00 86.81 135 GLY A C 1
ATOM 1049 O O . GLY A 1 135 ? -4.360 10.176 7.719 1.00 86.81 135 GLY A O 1
ATOM 1050 N N . ILE A 1 136 ? -5.248 11.145 5.892 1.00 89.00 136 ILE A N 1
ATOM 1051 C CA . ILE A 1 136 ? -5.971 9.938 5.462 1.00 89.00 136 ILE A CA 1
ATOM 1052 C C . ILE A 1 136 ? -5.038 8.768 5.120 1.00 89.00 136 ILE A C 1
ATOM 1054 O O . ILE A 1 136 ? -5.395 7.611 5.325 1.00 89.00 136 ILE A O 1
ATOM 1058 N N . MET A 1 137 ? -3.824 9.054 4.642 1.00 90.56 137 MET A N 1
ATOM 1059 C CA . MET A 1 137 ? -2.857 8.039 4.210 1.00 90.56 137 MET A CA 1
ATOM 1060 C C . MET A 1 137 ? -2.386 7.185 5.390 1.00 90.56 137 MET A C 1
ATOM 1062 O O . MET A 1 137 ? -2.339 5.958 5.285 1.00 90.56 137 MET A O 1
ATOM 1066 N N . LYS A 1 138 ? -2.154 7.821 6.548 1.00 89.38 138 LYS A N 1
ATOM 1067 C CA . LYS A 1 138 ? -1.869 7.123 7.809 1.00 89.38 138 LYS A CA 1
ATOM 1068 C C . LYS A 1 138 ? -3.001 6.164 8.180 1.00 89.38 138 LYS A C 1
ATOM 1070 O O . LYS A 1 138 ? -2.750 5.006 8.501 1.00 89.38 138 LYS A O 1
ATOM 1075 N N . TYR A 1 139 ? -4.246 6.622 8.092 1.00 90.94 139 TYR A N 1
ATOM 1076 C CA . TYR A 1 139 ? -5.415 5.829 8.475 1.00 90.94 139 TYR A CA 1
ATOM 1077 C C . TYR A 1 139 ? -5.641 4.620 7.568 1.00 90.94 139 TYR A C 1
ATOM 1079 O O . TYR A 1 139 ? -5.981 3.547 8.061 1.00 90.94 139 TYR A O 1
ATOM 1087 N N . VAL A 1 140 ? -5.393 4.762 6.265 1.00 93.25 140 VAL A N 1
ATOM 1088 C CA . VAL A 1 140 ? -5.425 3.631 5.328 1.00 93.25 140 VAL A CA 1
ATOM 1089 C C . VAL A 1 140 ? -4.333 2.616 5.665 1.00 93.25 140 VAL A C 1
ATOM 1091 O O . VAL A 1 140 ? -4.609 1.417 5.689 1.00 93.25 140 VAL A O 1
ATOM 1094 N N . GLY A 1 141 ? -3.115 3.076 5.972 1.00 92.19 141 GLY A N 1
ATOM 1095 C CA . GLY A 1 141 ? -2.012 2.207 6.392 1.00 92.19 141 GLY A CA 1
ATOM 1096 C C . GLY A 1 141 ? -2.332 1.410 7.662 1.00 92.19 141 GLY A C 1
ATOM 1097 O O . GLY A 1 141 ? -2.175 0.188 7.679 1.00 92.19 141 GLY A O 1
ATOM 1098 N N . GLU A 1 142 ? -2.855 2.082 8.694 1.00 91.69 142 GLU A N 1
ATOM 1099 C CA . GLU A 1 142 ? -3.309 1.461 9.949 1.00 91.69 142 GLU A CA 1
ATOM 1100 C C . GLU A 1 142 ? -4.421 0.430 9.703 1.00 91.69 142 GLU A C 1
ATOM 1102 O O . GLU A 1 142 ? -4.352 -0.703 10.182 1.00 91.69 142 GLU A O 1
ATOM 1107 N N . ALA A 1 143 ? -5.432 0.797 8.914 1.00 94.44 143 ALA A N 1
ATOM 1108 C CA . ALA A 1 143 ? -6.560 -0.072 8.602 1.00 94.44 143 ALA A CA 1
ATOM 1109 C C . ALA A 1 143 ? -6.144 -1.311 7.807 1.00 94.44 143 ALA A C 1
ATOM 1111 O O . ALA A 1 143 ? -6.603 -2.414 8.098 1.00 94.44 143 ALA A O 1
ATOM 1112 N N . ARG A 1 144 ? -5.247 -1.148 6.830 1.00 94.69 144 ARG A N 1
ATOM 1113 C CA . ARG A 1 144 ? -4.700 -2.255 6.045 1.00 94.69 144 ARG A CA 1
ATOM 1114 C C . ARG A 1 144 ? -3.953 -3.210 6.964 1.00 94.69 144 ARG A C 1
ATOM 1116 O O . ARG A 1 144 ? -4.189 -4.410 6.901 1.00 94.69 144 ARG A O 1
ATOM 1123 N N . ALA A 1 145 ? -3.089 -2.691 7.838 1.00 91.31 145 ALA A N 1
ATOM 1124 C CA . ALA A 1 145 ? -2.343 -3.511 8.789 1.00 91.31 145 ALA A CA 1
ATOM 1125 C C . ALA A 1 145 ? -3.267 -4.287 9.744 1.00 91.31 145 ALA A C 1
ATOM 1127 O O . ALA A 1 145 ? -2.999 -5.449 10.035 1.00 91.31 145 ALA A O 1
ATOM 1128 N N . LYS A 1 146 ? -4.370 -3.671 10.186 1.00 94.31 146 LYS A N 1
ATOM 1129 C CA . LYS A 1 146 ? -5.329 -4.277 11.120 1.00 94.31 146 LYS A CA 1
ATOM 1130 C C . LYS A 1 146 ? -6.269 -5.291 10.461 1.00 94.31 146 LYS A C 1
ATOM 1132 O O . LYS A 1 146 ? -6.510 -6.353 11.025 1.00 94.31 146 LYS A O 1
ATOM 1137 N N . TYR A 1 147 ? -6.823 -4.966 9.294 1.00 95.88 147 TYR A N 1
ATOM 1138 C CA . TYR A 1 147 ? -7.950 -5.704 8.715 1.00 95.88 147 TYR A CA 1
ATOM 1139 C C . TYR A 1 147 ? -7.595 -6.514 7.473 1.00 95.88 147 TYR A C 1
ATOM 1141 O O . TYR A 1 147 ? -8.233 -7.539 7.238 1.00 95.88 147 TYR A O 1
ATOM 1149 N N . ASN A 1 148 ? -6.610 -6.092 6.676 1.00 94.00 148 ASN A N 1
ATOM 1150 C CA . ASN A 1 148 ? -6.226 -6.770 5.436 1.00 94.00 148 ASN A CA 1
ATOM 1151 C C . ASN A 1 148 ? -4.694 -6.735 5.212 1.00 94.00 148 ASN A C 1
ATOM 1153 O O . ASN A 1 148 ? -4.203 -6.086 4.284 1.00 94.00 148 ASN A O 1
ATOM 1157 N N . PRO A 1 149 ? -3.912 -7.429 6.064 1.00 89.75 149 PRO A N 1
ATOM 1158 C CA . PRO A 1 149 ? -2.452 -7.312 6.128 1.00 89.75 149 PRO A CA 1
ATOM 1159 C C . PRO A 1 149 ? -1.701 -7.957 4.956 1.00 89.75 149 PRO A C 1
ATOM 1161 O O . PRO A 1 149 ? -0.469 -7.938 4.942 1.00 89.75 149 PRO A O 1
ATOM 1164 N N . HIS A 1 150 ? -2.404 -8.511 3.970 1.00 90.00 150 HIS A N 1
ATOM 1165 C CA . HIS A 1 150 ? -1.809 -9.059 2.750 1.00 90.00 150 HIS A CA 1
ATOM 1166 C C . HIS A 1 150 ? -2.188 -8.264 1.501 1.00 90.00 150 HIS A C 1
ATOM 1168 O O . HIS A 1 150 ? -1.548 -8.436 0.468 1.00 90.00 150 HIS A O 1
ATOM 1174 N N . ALA A 1 151 ? -3.159 -7.348 1.589 1.00 92.94 151 ALA A N 1
ATOM 1175 C CA . ALA A 1 151 ? -3.495 -6.493 0.462 1.00 92.94 151 ALA A CA 1
ATOM 1176 C C . ALA A 1 151 ? -2.301 -5.596 0.079 1.00 92.94 151 ALA A C 1
ATOM 1178 O O . ALA A 1 151 ? -1.703 -4.963 0.968 1.00 92.94 151 ALA A O 1
ATOM 1179 N N . PRO A 1 152 ? -1.950 -5.521 -1.217 1.00 94.31 152 PRO A N 1
ATOM 1180 C CA . PRO A 1 152 ? -0.992 -4.551 -1.729 1.00 94.31 152 PRO A CA 1
ATOM 1181 C C . PRO A 1 152 ? -1.452 -3.112 -1.463 1.00 94.31 152 PRO A C 1
ATOM 1183 O O . PRO A 1 152 ? -2.601 -2.753 -1.731 1.00 94.31 152 PRO A O 1
ATOM 1186 N N . LEU A 1 153 ? -0.534 -2.283 -0.961 1.00 95.06 153 LEU A N 1
ATOM 1187 C CA . LEU A 1 153 ? -0.739 -0.857 -0.712 1.00 95.06 153 LEU A CA 1
ATOM 1188 C C . LEU A 1 153 ? 0.384 -0.067 -1.390 1.00 95.06 153 LEU A C 1
ATOM 1190 O O . LEU A 1 153 ? 1.543 -0.168 -0.995 1.00 95.06 153 LEU A O 1
ATOM 1194 N N . LEU A 1 154 ? 0.031 0.712 -2.407 1.00 95.06 154 LEU A N 1
ATOM 1195 C CA . LEU A 1 154 ? 0.941 1.577 -3.148 1.00 95.06 154 LEU A CA 1
ATOM 1196 C C . LEU A 1 154 ? 0.863 3.009 -2.603 1.00 95.06 154 LEU A C 1
ATOM 1198 O O . LEU A 1 154 ? -0.216 3.600 -2.541 1.00 95.06 154 LEU A O 1
ATOM 1202 N 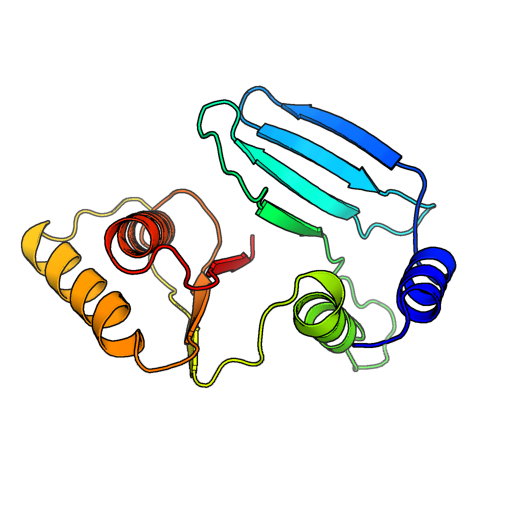N . GLY A 1 155 ? 2.009 3.571 -2.222 1.00 93.31 155 GLY A N 1
ATOM 1203 C CA . GLY A 1 155 ? 2.156 4.987 -1.888 1.00 93.31 155 GLY A CA 1
ATOM 1204 C C . GLY A 1 155 ? 2.834 5.748 -3.026 1.00 93.31 155 GLY A C 1
ATOM 1205 O O . GLY A 1 155 ? 3.874 5.305 -3.506 1.00 93.31 155 GLY A O 1
ATOM 1206 N N . ILE A 1 156 ? 2.257 6.873 -3.448 1.00 90.44 156 ILE A N 1
ATOM 1207 C CA . ILE A 1 156 ? 2.832 7.786 -4.447 1.00 90.44 156 ILE A CA 1
ATOM 1208 C C . ILE A 1 156 ? 3.151 9.104 -3.742 1.00 90.44 156 ILE A C 1
ATOM 1210 O O . ILE A 1 156 ? 2.223 9.799 -3.333 1.00 90.44 156 ILE A O 1
ATOM 1214 N N . ALA A 1 157 ? 4.438 9.419 -3.594 1.00 84.19 157 ALA A N 1
ATOM 1215 C CA . ALA A 1 157 ? 4.944 10.571 -2.847 1.00 84.19 157 ALA A CA 1
ATOM 1216 C C . ALA A 1 157 ? 6.047 11.302 -3.619 1.00 84.19 157 ALA A C 1
ATOM 1218 O O . ALA A 1 157 ? 6.760 10.625 -4.397 1.00 84.19 157 ALA A O 1
#

Radius of gyration: 17.61 Å; chains: 1; bounding box: 43×34×44 Å

Organism: NCBI:txid3032

Foldseek 3Di:
DPPPVVVVVVCVVPWACWDWDDDVFKIWTWGHHDDDPKIWTFIDGPPDDDPDTHTDIDDDPPDPPPDPDDPVVVVVVCCCVPVVVLPDWPEEAEDEDDQAADDDPPVVLLVVLLCVQQVCPVTQYEYEYQQDCGHVNVSNVVSCVVRPVPRHYHHND

Secondary structure (DSSP, 8-state):
---HHHHHHHHHHH---EEEEEETTEEEEEE--TT----EEEEEETTS--SSPEEEE------TTS----HHHHHHHHIIIIIS--PPPSEEEE----SS-----HHHHHHHHHHHHHHTTTS-EEEEE---SSHHHHHHHHHHHHH-TTS-EEE--

InterPro domains:
  IPR041491 TRPM, SLOG domain [PF18139] (78-147)
  IPR050927 Transient receptor potential cation channel M [PTHR13800] (79-151)

Sequence (157 aa):
MPPKDEVQKFVQETGGKAGTYLKDTFRVSSEQKGDRPSIIGSFQWTKIDTSDPAKFMVVNINNNNGIGRSYHTGLIRFFMEHVWGIRRPDVVISVTGGAMQFDLSTDEKDKIMRGMMEGTKSLNPLFVTGGTNAGIMKYVGEARAKYNPHAPLLGIA

pLDDT: mean 73.8, std 21.21, range [30.78, 97.06]